Protein AF-A0A6B9V7V8-F1 (afdb_monomer)

Secondary structure (DSSP, 8-state):
-PPPP--GGG--TT--------EEEEEEEEEETTEEEEEEEEEEEEE--

Organism: Arachis hypogaea (NCBI:txid3818)

Foldseek 3Di:
DDDDADDPVPDDVPDDDHDHDWDWPDKDFDADDPDRVHTDDIDTDTHDD

Structure (mmCIF, N/CA/C/O backbone):
data_AF-A0A6B9V7V8-F1
#
_entry.id   AF-A0A6B9V7V8-F1
#
loop_
_atom_site.group_PDB
_atom_site.id
_atom_site.type_symbol
_atom_site.label_atom_id
_atom_site.label_alt_id
_atom_site.label_comp_id
_atom_site.label_asym_id
_atom_site.label_entity_id
_atom_site.label_seq_id
_atom_site.pdbx_PDB_ins_code
_atom_site.Cartn_x
_atom_site.Cartn_y
_atom_site.Cartn_z
_atom_site.occupancy
_atom_site.B_iso_or_equiv
_atom_site.auth_seq_id
_atom_site.auth_comp_id
_atom_site.auth_asym_id
_atom_site.auth_atom_id
_atom_site.pdbx_PDB_model_num
ATOM 1 N N . MET A 1 1 ? -9.273 18.764 15.736 1.00 80.12 1 MET A N 1
ATOM 2 C CA . MET A 1 1 ? -8.810 17.404 16.100 1.00 80.12 1 MET A CA 1
ATOM 3 C C . MET A 1 1 ? -8.609 16.630 14.802 1.00 80.12 1 MET A C 1
ATOM 5 O O . MET A 1 1 ? -9.481 16.755 13.948 1.00 80.12 1 MET A O 1
ATOM 9 N N . PRO A 1 2 ? -7.485 15.930 14.573 1.00 78.62 2 PRO A N 1
ATOM 10 C CA . PRO A 1 2 ? -7.308 15.183 13.331 1.00 78.62 2 PRO A CA 1
ATOM 11 C C . PRO A 1 2 ? -8.277 13.987 13.285 1.00 78.62 2 PRO A C 1
ATOM 13 O O . PRO A 1 2 ? -8.648 13.478 14.346 1.00 78.62 2 PRO A O 1
ATOM 16 N N . PRO A 1 3 ? -8.689 13.531 12.088 1.00 84.31 3 PRO A N 1
ATOM 17 C CA . PRO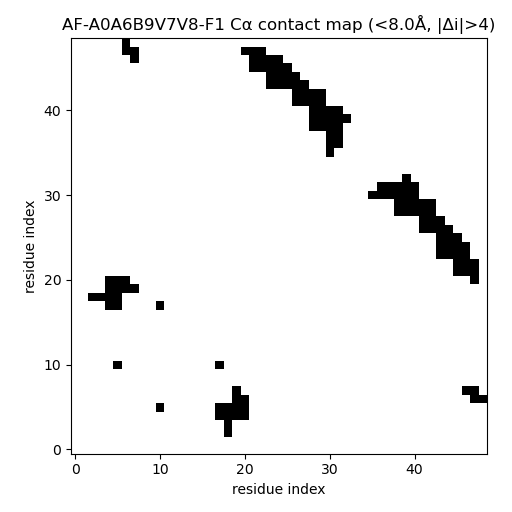 A 1 3 ? -9.639 12.432 11.957 1.00 84.31 3 PRO A CA 1
ATOM 18 C C . PRO A 1 3 ? -9.104 11.146 12.612 1.00 84.31 3 PRO A C 1
ATOM 20 O O . PRO A 1 3 ? -7.877 10.942 12.652 1.00 84.31 3 PRO A O 1
ATOM 23 N N . PRO A 1 4 ? -10.003 10.287 13.131 1.00 90.50 4 PRO A N 1
ATOM 24 C CA . PRO A 1 4 ? -9.621 9.023 13.745 1.00 90.50 4 PRO A CA 1
ATOM 25 C C . PRO A 1 4 ? -8.994 8.081 12.715 1.00 90.50 4 PRO A C 1
ATOM 27 O O . PRO A 1 4 ? -9.234 8.198 11.509 1.00 90.50 4 PRO A O 1
ATOM 30 N N . PHE A 1 5 ? -8.189 7.140 13.208 1.00 94.12 5 PHE A N 1
ATOM 31 C CA . PHE A 1 5 ? -7.694 6.050 12.378 1.00 94.12 5 PHE A CA 1
ATOM 32 C C . PHE A 1 5 ? -8.848 5.117 11.998 1.00 94.12 5 PHE A C 1
ATOM 34 O O . PHE A 1 5 ? -9.723 4.837 12.816 1.00 94.12 5 PHE A O 1
ATOM 41 N N . VAL A 1 6 ? -8.856 4.668 10.747 1.00 94.06 6 VAL A N 1
ATOM 42 C CA . VAL A 1 6 ? -9.871 3.773 10.185 1.00 94.06 6 VAL A CA 1
ATOM 43 C C . VAL A 1 6 ? -9.272 2.375 10.054 1.00 94.06 6 VAL A C 1
ATOM 45 O O . VAL A 1 6 ? -8.104 2.248 9.692 1.00 94.06 6 VAL A O 1
ATOM 48 N N . MET A 1 7 ? -10.075 1.345 10.324 1.00 95.12 7 MET A N 1
ATOM 49 C CA . MET A 1 7 ? -9.708 -0.047 10.046 1.00 95.12 7 MET A CA 1
ATOM 50 C C . MET A 1 7 ? -9.728 -0.316 8.536 1.00 95.12 7 MET A C 1
ATOM 52 O O . MET A 1 7 ? -10.627 0.161 7.834 1.00 95.12 7 MET A O 1
ATOM 56 N N . ILE A 1 8 ? -8.796 -1.122 8.035 1.00 94.62 8 ILE A N 1
ATOM 57 C CA . ILE A 1 8 ? -8.710 -1.556 6.634 1.00 94.62 8 ILE A CA 1
ATOM 58 C C . ILE A 1 8 ? -10.037 -2.189 6.201 1.00 94.62 8 ILE A C 1
ATOM 60 O O . ILE A 1 8 ? -10.575 -1.851 5.14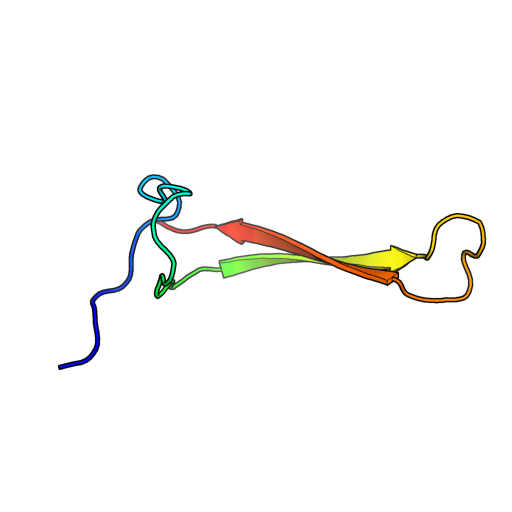8 1.00 94.62 8 ILE A O 1
ATOM 64 N N . SER A 1 9 ? -10.636 -3.014 7.064 1.00 94.62 9 SER A N 1
ATOM 65 C CA . SER A 1 9 ? -11.931 -3.673 6.823 1.00 94.62 9 SER A CA 1
ATOM 66 C C . SER A 1 9 ? -13.115 -2.714 6.626 1.00 94.62 9 SER A C 1
ATOM 68 O O . SER A 1 9 ? -14.185 -3.131 6.181 1.00 94.62 9 SER A O 1
ATOM 70 N N . LYS A 1 10 ? -12.955 -1.432 6.970 1.00 92.94 10 LYS A N 1
ATOM 71 C CA . LYS A 1 10 ? -13.977 -0.382 6.839 1.00 92.94 10 LYS A CA 1
ATOM 72 C C . LYS A 1 10 ? -13.665 0.613 5.722 1.00 92.94 10 LYS A C 1
ATOM 74 O O . LYS A 1 10 ? -14.341 1.639 5.615 1.00 92.94 10 LYS A O 1
ATOM 79 N N . MET A 1 11 ? -12.648 0.350 4.904 1.00 91.31 11 MET A N 1
ATOM 80 C CA . MET A 1 11 ? -12.394 1.153 3.713 1.00 91.31 11 MET A CA 1
ATOM 81 C C . MET A 1 11 ? -13.548 1.040 2.720 1.00 91.31 11 MET A C 1
ATOM 83 O O . MET A 1 11 ? -14.144 -0.018 2.539 1.00 91.31 11 MET A O 1
ATOM 87 N N . HIS A 1 12 ? -13.851 2.157 2.065 1.00 91.38 12 HIS A N 1
ATOM 88 C CA . HIS A 1 12 ? -14.953 2.264 1.119 1.00 91.38 12 HIS A CA 1
ATOM 89 C C . HIS A 1 12 ? -14.506 3.120 -0.071 1.00 91.38 12 HIS A C 1
ATOM 91 O O . HIS A 1 12 ? -14.333 4.322 0.131 1.00 91.38 12 HIS A O 1
ATOM 97 N N . PRO A 1 13 ? -14.320 2.555 -1.280 1.00 89.50 13 PRO A N 1
ATOM 98 C CA . PRO A 1 13 ? -13.571 3.202 -2.365 1.00 89.50 13 PRO A CA 1
ATOM 99 C C . PRO A 1 13 ? -14.010 4.630 -2.743 1.00 89.50 13 PRO A C 1
ATOM 101 O O . PRO A 1 13 ? -13.137 5.447 -3.005 1.00 89.50 13 PRO A O 1
ATOM 104 N N . PRO A 1 14 ? -15.307 4.994 -2.706 1.00 94.00 14 PRO A N 1
ATOM 105 C CA . PRO A 1 14 ? -15.746 6.381 -2.910 1.00 94.00 14 PRO A CA 1
ATOM 106 C C . PRO A 1 14 ? -15.218 7.437 -1.927 1.00 94.00 14 PRO A C 1
ATOM 108 O O . PRO A 1 14 ? -15.373 8.627 -2.181 1.00 94.00 14 PRO A O 1
ATOM 111 N N . ARG A 1 15 ? -14.657 7.052 -0.775 1.00 89.88 15 ARG A N 1
ATOM 112 C CA . ARG A 1 15 ? -14.069 8.009 0.171 1.00 89.88 15 ARG A CA 1
ATOM 113 C C . ARG A 1 15 ? -12.673 8.411 -0.310 1.00 89.88 15 ARG A C 1
ATOM 115 O O . ARG A 1 15 ? -11.841 7.556 -0.541 1.00 89.88 15 ARG A O 1
ATOM 122 N N . GLU A 1 16 ? -12.389 9.708 -0.375 1.00 87.69 16 GLU A N 1
ATOM 123 C CA . GLU A 1 16 ? -11.127 10.200 -0.958 1.00 87.69 16 GLU A CA 1
ATOM 124 C C . GLU A 1 16 ? -9.928 10.189 0.009 1.00 87.69 16 GLU A C 1
ATOM 126 O O . GLU A 1 16 ? -8.781 10.153 -0.427 1.00 87.69 16 GLU A O 1
ATOM 131 N N . ALA A 1 17 ? -10.166 10.222 1.328 1.00 91.00 17 ALA A N 1
ATOM 132 C CA . ALA A 1 17 ? -9.094 10.315 2.321 1.00 91.00 17 ALA A CA 1
ATOM 133 C C . ALA A 1 17 ? -9.326 9.423 3.548 1.00 91.00 17 ALA A C 1
ATOM 135 O O . ALA A 1 17 ? -10.324 9.562 4.271 1.00 91.00 17 ALA A O 1
ATOM 136 N N . TRP A 1 18 ? -8.345 8.567 3.846 1.00 91.81 18 TRP A N 1
ATOM 137 C CA . TRP A 1 18 ? -8.281 7.765 5.069 1.00 91.81 18 TRP A CA 1
ATOM 138 C C . TRP A 1 18 ? -7.012 8.059 5.850 1.00 91.81 18 TRP A C 1
ATOM 140 O O . TRP A 1 18 ? -5.968 8.395 5.298 1.00 91.81 18 TRP A O 1
ATOM 150 N N . ARG A 1 19 ? -7.107 7.869 7.161 1.00 93.00 19 ARG A N 1
ATOM 151 C CA . ARG A 1 19 ? -5.960 7.858 8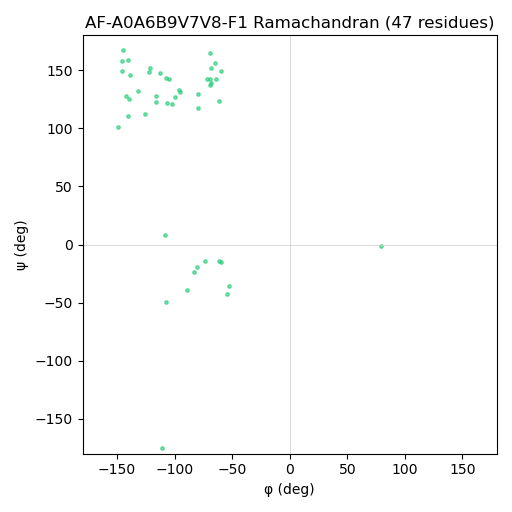.056 1.00 93.00 19 ARG A CA 1
ATOM 152 C C . ARG A 1 19 ? -5.875 6.459 8.643 1.00 93.00 19 ARG A C 1
ATOM 154 O O . ARG A 1 19 ? -6.851 5.997 9.225 1.00 93.00 19 ARG A O 1
ATOM 161 N N . LEU A 1 20 ? -4.746 5.785 8.473 1.00 94.19 20 LEU A N 1
ATOM 162 C CA . LEU A 1 20 ? -4.573 4.384 8.860 1.00 94.19 20 LEU A CA 1
ATOM 163 C C . LEU A 1 20 ? -3.413 4.250 9.839 1.00 94.19 20 LEU A C 1
ATOM 165 O O . LEU A 1 20 ? -2.444 5.007 9.766 1.00 94.19 20 LEU A O 1
ATOM 169 N N . LYS A 1 21 ? -3.515 3.277 10.741 1.00 96.06 21 LYS A N 1
ATOM 170 C CA . LYS A 1 21 ? -2.418 2.833 11.597 1.00 96.06 21 LYS A CA 1
ATOM 171 C C . LYS A 1 21 ? -2.290 1.330 11.401 1.00 96.06 21 LYS A C 1
ATOM 173 O O . LYS A 1 21 ? -3.203 0.596 11.748 1.00 96.06 21 LYS A O 1
ATOM 178 N N . VAL A 1 22 ? -1.189 0.902 10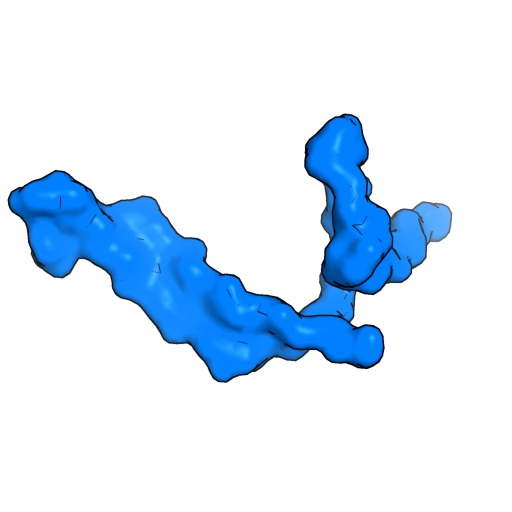.798 1.00 97.44 22 VAL A N 1
ATOM 179 C CA . VAL A 1 22 ? -1.006 -0.469 10.309 1.00 97.44 22 VAL A CA 1
ATOM 180 C C . VAL A 1 22 ? 0.416 -0.940 10.579 1.00 97.44 22 VAL A C 1
ATOM 182 O O . VAL A 1 22 ? 1.336 -0.128 10.722 1.00 97.44 22 VAL A O 1
ATOM 185 N N . ARG A 1 23 ? 0.611 -2.255 10.599 1.00 97.94 23 ARG A N 1
ATOM 186 C CA . ARG A 1 23 ? 1.917 -2.900 10.512 1.00 97.94 23 ARG A CA 1
ATOM 187 C C . ARG A 1 23 ? 2.193 -3.274 9.059 1.00 97.94 23 ARG A C 1
ATOM 189 O O . ARG A 1 23 ? 1.371 -3.918 8.413 1.00 97.94 23 ARG A O 1
ATOM 196 N N . VAL A 1 24 ? 3.375 -2.921 8.564 1.00 97.88 24 VAL A N 1
ATOM 197 C CA . VAL A 1 24 ? 3.874 -3.438 7.285 1.00 97.88 24 VAL A CA 1
ATOM 198 C C . VAL A 1 24 ? 4.425 -4.840 7.529 1.00 97.88 24 VAL A C 1
ATOM 200 O O . VAL A 1 24 ? 5.361 -5.008 8.311 1.00 97.88 24 VAL A O 1
ATOM 203 N N . LEU A 1 25 ? 3.831 -5.848 6.893 1.00 98.38 25 LEU A N 1
ATOM 204 C CA . LEU A 1 25 ? 4.292 -7.235 6.997 1.00 98.38 25 LEU A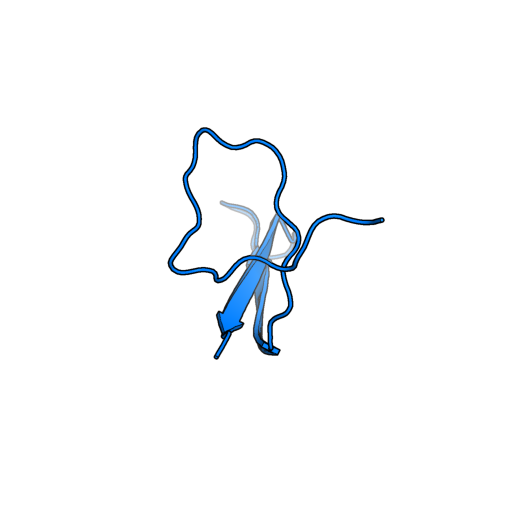 CA 1
ATOM 205 C C . LEU A 1 25 ? 5.336 -7.573 5.937 1.00 98.38 25 LEU A C 1
ATOM 207 O O . LEU A 1 25 ? 6.288 -8.301 6.211 1.00 98.38 25 LEU A O 1
ATOM 211 N N . ARG A 1 26 ? 5.140 -7.068 4.719 1.00 98.31 26 ARG A N 1
ATOM 212 C CA . ARG A 1 26 ? 6.039 -7.268 3.582 1.00 98.31 26 ARG A CA 1
ATOM 213 C C . ARG A 1 26 ? 6.054 -6.023 2.711 1.00 98.31 26 ARG A C 1
ATOM 215 O O . ARG A 1 26 ? 5.045 -5.325 2.617 1.00 98.31 26 ARG A O 1
ATOM 222 N N . LEU A 1 27 ? 7.201 -5.794 2.087 1.00 98.00 27 LEU A N 1
ATOM 223 C CA . LEU A 1 27 ? 7.473 -4.678 1.198 1.00 98.00 27 LEU A CA 1
ATOM 224 C C . LEU A 1 27 ? 8.356 -5.173 0.058 1.00 98.00 27 LEU A C 1
ATOM 226 O O . LEU A 1 27 ? 9.395 -5.778 0.327 1.00 98.00 27 LEU A O 1
ATOM 230 N N . TRP A 1 28 ? 7.963 -4.927 -1.186 1.00 97.81 28 TRP A N 1
ATOM 231 C CA . TRP A 1 28 ? 8.794 -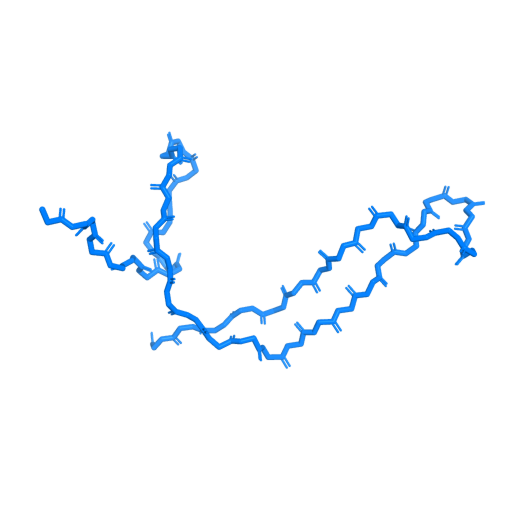5.247 -2.345 1.00 97.81 28 TRP A CA 1
ATOM 232 C C . TRP A 1 28 ? 8.619 -4.219 -3.457 1.00 97.81 28 TRP A C 1
ATOM 234 O O . TRP A 1 28 ? 7.628 -3.492 -3.518 1.00 97.81 28 TRP A O 1
ATOM 244 N N . VAL A 1 29 ? 9.622 -4.148 -4.327 1.00 97.00 29 VAL A N 1
ATOM 245 C CA . VAL A 1 29 ? 9.599 -3.324 -5.535 1.00 97.00 29 VAL A CA 1
ATOM 246 C C . VAL A 1 29 ? 9.179 -4.208 -6.701 1.00 97.00 29 VAL A C 1
ATOM 248 O O . VAL A 1 29 ? 9.696 -5.314 -6.858 1.00 97.00 29 VAL A O 1
ATOM 251 N N . VAL A 1 30 ? 8.242 -3.723 -7.508 1.00 97.19 30 VAL A N 1
ATOM 252 C CA . VAL A 1 30 ? 7.796 -4.380 -8.734 1.00 97.19 30 VAL A CA 1
ATOM 253 C C . VAL A 1 30 ? 8.484 -3.710 -9.923 1.00 97.19 30 VAL A C 1
ATOM 255 O O . VAL A 1 30 ? 8.425 -2.481 -10.048 1.00 97.19 30 VAL A O 1
ATOM 258 N N . PRO A 1 31 ? 9.157 -4.483 -10.789 1.00 97.25 31 PRO A N 1
ATOM 259 C CA . PRO A 1 31 ? 9.805 -3.945 -11.975 1.00 97.25 31 PRO A CA 1
ATOM 260 C C . PRO A 1 31 ? 8.800 -3.461 -13.026 1.00 97.25 31 PRO A C 1
ATOM 262 O O . PRO A 1 31 ? 7.619 -3.809 -13.013 1.00 97.25 31 PRO A O 1
ATOM 265 N N . SER A 1 32 ? 9.297 -2.676 -13.975 1.00 96.81 32 SER A N 1
ATOM 266 C CA . SER A 1 32 ? 8.531 -2.197 -15.121 1.00 96.81 32 SER A CA 1
ATOM 267 C C . SER A 1 32 ? 8.200 -3.325 -16.083 1.00 96.81 32 SER A C 1
ATOM 269 O O . SER A 1 32 ? 9.011 -4.214 -16.352 1.00 96.81 32 SER A O 1
ATOM 2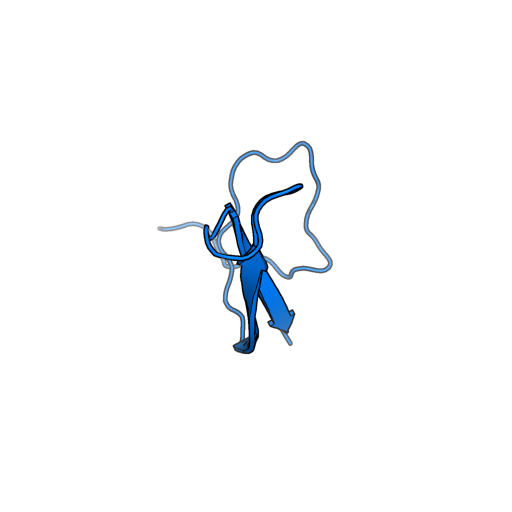71 N N . PHE A 1 33 ? 6.996 -3.271 -16.651 1.00 94.25 33 PHE A N 1
ATOM 272 C CA . PHE A 1 33 ? 6.589 -4.228 -17.669 1.00 94.25 33 PHE A CA 1
ATOM 273 C C . PHE A 1 33 ? 7.518 -4.127 -18.887 1.00 94.25 33 PHE A C 1
ATOM 275 O O . PHE A 1 33 ? 7.688 -3.053 -19.460 1.00 94.25 33 PHE A O 1
ATOM 282 N N . GLY A 1 34 ? 8.142 -5.243 -19.268 1.00 94.06 34 GLY A N 1
ATOM 283 C CA . GLY A 1 34 ? 9.100 -5.293 -20.377 1.00 94.06 34 GLY A CA 1
ATOM 284 C C . GLY A 1 34 ? 10.514 -4.795 -20.049 1.00 94.06 34 GLY A C 1
ATOM 285 O O . GLY A 1 34 ? 11.376 -4.866 -20.922 1.00 94.06 34 GLY A O 1
ATOM 286 N N . ASN A 1 35 ? 10.789 -4.338 -18.819 1.00 94.25 35 ASN A N 1
ATOM 287 C CA . ASN A 1 35 ? 12.142 -3.989 -18.381 1.00 94.25 35 ASN A CA 1
ATOM 288 C C . ASN A 1 35 ? 12.344 -4.236 -16.873 1.00 94.25 35 ASN A C 1
ATOM 290 O O . ASN A 1 35 ? 11.963 -3.419 -16.036 1.00 94.25 35 ASN A O 1
ATOM 294 N N . HIS A 1 36 ? 12.998 -5.352 -16.540 1.00 90.88 36 HIS A N 1
ATOM 295 C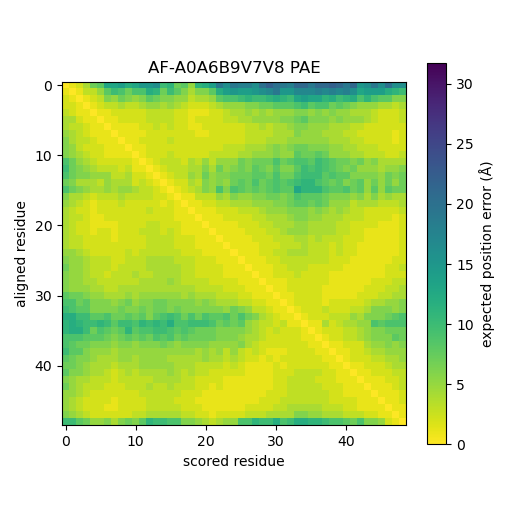 CA . HIS A 1 36 ? 13.225 -5.782 -15.156 1.00 90.88 36 HIS A CA 1
ATOM 296 C C . HIS A 1 36 ? 14.283 -4.974 -14.391 1.00 90.88 36 HIS A C 1
ATOM 298 O O . HIS A 1 36 ? 14.341 -5.068 -13.168 1.00 90.88 36 HIS A O 1
ATOM 304 N N . GLU A 1 37 ? 15.089 -4.171 -15.085 1.00 94.19 37 GLU A N 1
ATOM 305 C CA . GLU A 1 37 ? 16.126 -3.330 -14.471 1.00 94.19 37 GLU A CA 1
ATOM 306 C C . GLU A 1 37 ? 15.537 -2.038 -13.879 1.00 94.19 37 GLU A C 1
ATOM 308 O O . GLU A 1 37 ? 16.159 -1.389 -13.039 1.00 94.19 37 GLU A O 1
ATOM 313 N N . VAL A 1 38 ? 14.333 -1.643 -14.316 1.00 96.12 38 VAL A N 1
ATOM 314 C CA . VAL A 1 38 ? 13.714 -0.365 -13.944 1.00 96.12 38 VAL A CA 1
ATOM 315 C C . VAL A 1 38 ? 12.564 -0.597 -12.962 1.00 96.12 38 VAL A C 1
ATOM 317 O O . VAL A 1 38 ? 11.601 -1.283 -13.312 1.00 96.12 38 VAL A O 1
ATOM 320 N N . PRO A 1 39 ? 12.590 -0.002 -11.757 1.00 96.88 39 PRO A N 1
ATOM 321 C CA . PRO A 1 39 ? 11.483 -0.106 -10.809 1.00 96.88 39 PRO A CA 1
ATOM 322 C C . PRO A 1 39 ? 10.246 0.661 -11.308 1.00 96.88 39 PRO A C 1
ATOM 324 O O . PRO A 1 39 ? 10.369 1.786 -11.784 1.00 96.88 39 PRO A O 1
ATOM 327 N N . ASN A 1 40 ? 9.056 0.068 -11.174 1.00 96.88 40 ASN A N 1
ATOM 328 C CA . ASN A 1 40 ? 7.776 0.677 -11.564 1.00 96.88 40 ASN A CA 1
ATOM 329 C C . ASN A 1 40 ? 6.934 1.092 -10.359 1.00 96.88 40 ASN A C 1
ATOM 331 O O . ASN A 1 40 ? 6.441 2.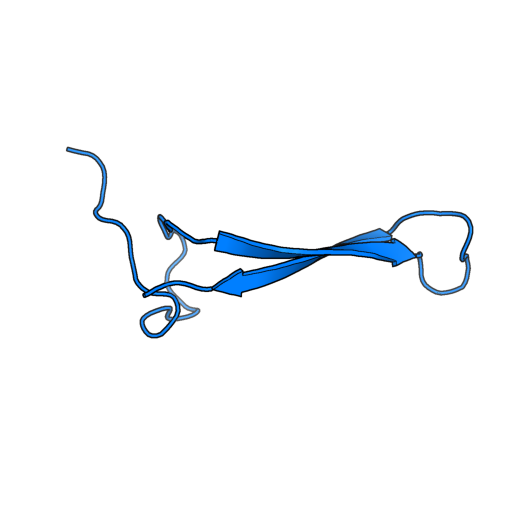215 -10.293 1.00 96.88 40 ASN A O 1
ATOM 335 N N . SER A 1 41 ? 6.768 0.189 -9.395 1.00 96.44 41 SER A N 1
ATOM 336 C CA . SER A 1 41 ? 5.956 0.442 -8.205 1.00 96.44 41 SER A CA 1
ATOM 337 C C . SER A 1 41 ? 6.540 -0.240 -6.974 1.00 96.44 41 SER A C 1
ATOM 339 O O . SER A 1 41 ? 7.444 -1.071 -7.052 1.00 96.44 41 SER A O 1
ATOM 341 N N . MET A 1 42 ? 6.021 0.139 -5.811 1.00 96.81 42 MET A N 1
ATOM 342 C CA . MET A 1 42 ? 6.278 -0.524 -4.542 1.00 96.81 42 MET A CA 1
ATOM 343 C C . MET A 1 42 ? 4.960 -1.102 -4.041 1.00 96.81 42 MET A C 1
ATOM 345 O O . MET A 1 42 ? 3.960 -0.391 -3.955 1.00 96.81 42 MET A O 1
ATOM 349 N N . GLU A 1 43 ? 4.968 -2.385 -3.712 1.00 97.62 43 GLU A N 1
ATOM 350 C CA . GLU A 1 43 ? 3.809 -3.097 -3.188 1.00 97.62 43 GLU A CA 1
ATOM 351 C C . GLU A 1 43 ? 4.048 -3.501 -1.735 1.00 97.62 43 GLU A C 1
ATOM 353 O O . GLU A 1 43 ? 5.178 -3.758 -1.304 1.00 97.62 43 GLU A O 1
ATOM 358 N N . MET A 1 44 ? 2.967 -3.522 -0.956 1.00 97.94 44 MET A N 1
ATOM 359 C CA . MET A 1 44 ? 3.020 -3.753 0.484 1.00 97.94 44 MET A CA 1
ATOM 360 C C . MET A 1 44 ? 1.882 -4.667 0.925 1.00 97.94 44 MET A C 1
ATOM 362 O O . MET A 1 44 ? 0.761 -4.551 0.432 1.00 97.94 44 MET A O 1
ATOM 366 N N . ILE A 1 45 ? 2.144 -5.505 1.930 1.00 97.94 45 ILE A N 1
ATOM 367 C CA . ILE A 1 45 ? 1.088 -6.165 2.711 1.00 97.94 45 ILE A CA 1
ATOM 368 C C . ILE A 1 45 ? 0.957 -5.429 4.039 1.00 97.94 45 ILE A C 1
ATOM 370 O O . ILE A 1 45 ? 1.923 -5.345 4.806 1.00 97.94 45 ILE A O 1
ATOM 374 N N . LEU A 1 46 ? -0.242 -4.914 4.299 1.00 97.12 46 LEU A N 1
ATOM 375 C CA . LEU A 1 46 ? -0.592 -4.168 5.504 1.00 97.12 46 LEU A CA 1
ATOM 376 C C . LEU A 1 46 ? -1.496 -5.017 6.400 1.00 97.12 46 LEU A C 1
ATOM 378 O O . LEU A 1 46 ? -2.349 -5.748 5.901 1.00 97.12 46 LEU A O 1
ATOM 382 N N . LEU A 1 47 ? -1.307 -4.901 7.712 1.00 97.31 47 LEU A N 1
ATOM 383 C CA . LEU A 1 47 ? -2.124 -5.556 8.732 1.00 97.31 47 LEU A CA 1
ATOM 384 C C . LEU A 1 47 ? -2.530 -4.536 9.803 1.00 97.31 47 LEU A C 1
ATOM 386 O O . LEU A 1 47 ? -1.670 -3.807 10.304 1.00 97.31 47 LEU A O 1
ATOM 390 N N . ASP A 1 48 ? -3.808 -4.493 10.160 1.00 96.00 48 ASP A N 1
ATOM 391 C CA . ASP A 1 48 ? -4.340 -3.826 11.354 1.00 96.00 48 ASP A CA 1
ATOM 392 C C . ASP A 1 48 ? -4.860 -4.846 12.390 1.00 96.00 48 ASP A C 1
ATOM 394 O O . ASP A 1 48 ? -4.597 -6.041 12.250 1.00 96.00 48 ASP A O 1
ATOM 398 N N . GLU A 1 49 ? -5.460 -4.357 13.484 1.00 88.56 49 GLU A N 1
ATOM 399 C CA . GLU A 1 49 ? -5.992 -5.180 14.592 1.00 88.56 49 GLU A CA 1
ATOM 400 C C . GLU A 1 49 ? -7.194 -6.047 14.195 1.00 88.56 49 GLU A C 1
ATOM 402 O O . GLU A 1 49 ? -8.053 -5.570 13.417 1.00 88.56 49 GLU A O 1
#

pLDDT: mean 94.0, std 4.38, range [78.62, 98.38]

InterPro domains:
  IPR012340 Nucleic acid-binding, OB-fold [G3DSA:2.40.50.140] (4-49)

Mean predicted aligned error: 4.11 Å

Radius of gyration: 14.8 Å; Cα contacts (8 Å, |Δi|>4): 66; chains: 1; bounding box: 32×25×36 Å

Sequence (49 aa):
MPPPFVMISKMHPPREAWRLKVRVLRLWVVPSFGNHEVPNSMEMILLDE

Solvent-accessible surface area (backbone atoms only — not comparable to full-atom values): 3426 Å² total; per-residue (Å²): 132,81,79,69,71,51,60,76,95,72,67,55,87,91,59,92,80,86,44,74,71,67,46,79,79,45,76,48,77,40,51,30,91,97,37,79,91,42,81,63,49,76,50,71,44,76,45,66,138